Protein AF-A0A5C6M252-F1 (afdb_monomer_lite)

pLDDT: mean 86.65, std 9.44, range [36.56, 95.5]

Sequence (142 aa):
MPVPAYQSQLIEDKLWEDERYNRVPVLDPVEGDVFCVDPPSEDQVMRAMPNDPAGGFAFFQETQINNVRIVVEPLVDRLDDCKVYPLVGPARLHHCHYKCTIYYDKTIRAYWPVPFTHTDQSQEVVYIDKDHLIRCAGPAMQ

Organism: NCBI:txid1653850

Foldseek 3Di:
DDDPPVVVVVVVVVVVCCVPAVDAAEAEADPDQDWDPDFDDPVNVLVLPPDDQADDDPQAKGKHKPDKDKDKDWDDWDWADFDQDPPRGTWIKTKTKIKIKIWTWIWIFGPPDPTDIDIDTDIDIGIGIRMHIYHNDDPDDD

Radius of gyration: 20.83 Å; chains: 1; bounding box: 43×26×57 Å

Secondary structure (DSSP, 8-state):
-PPPHHHHHHHHHHHHHIIIIISPPEEPP--SPPP---PPPHHHHHHT-SS-TT-EETTTEEEEEEEEEEEEEEEEEEEPPPEEETTTEEEEEEEEEEEEEEEEEEEEEE-SSS-EEEEEEEEEEEEEE--EEEESS-PPP-

Structure (mmCIF, N/CA/C/O backbone):
data_AF-A0A5C6M252-F1
#
_entry.id   AF-A0A5C6M252-F1
#
loop_
_atom_site.group_PDB
_atom_site.id
_atom_site.type_symbol
_atom_site.label_atom_id
_atom_site.label_alt_id
_atom_site.label_comp_id
_atom_site.label_asym_id
_atom_site.label_entity_id
_atom_site.label_seq_id
_atom_site.pdbx_PDB_ins_code
_atom_site.Cartn_x
_atom_site.Cartn_y
_atom_site.Cartn_z
_atom_site.occupancy
_atom_site.B_iso_or_equiv
_atom_site.auth_seq_id
_atom_site.auth_comp_id
_atom_site.auth_asym_id
_atom_site.auth_atom_id
_atom_site.pdbx_PDB_model_num
ATOM 1 N N . MET A 1 1 ? 20.704 4.753 21.886 1.00 60.22 1 MET A N 1
ATOM 2 C CA . MET A 1 1 ? 19.535 4.536 22.766 1.00 60.22 1 MET A CA 1
ATOM 3 C C . MET A 1 1 ? 18.696 3.435 22.124 1.00 60.22 1 MET A C 1
ATOM 5 O O . MET A 1 1 ? 18.562 3.506 20.908 1.00 60.22 1 MET A O 1
ATOM 9 N N . PRO A 1 2 ? 18.228 2.401 22.844 1.00 84.25 2 PRO A N 1
ATOM 10 C CA . PRO A 1 2 ?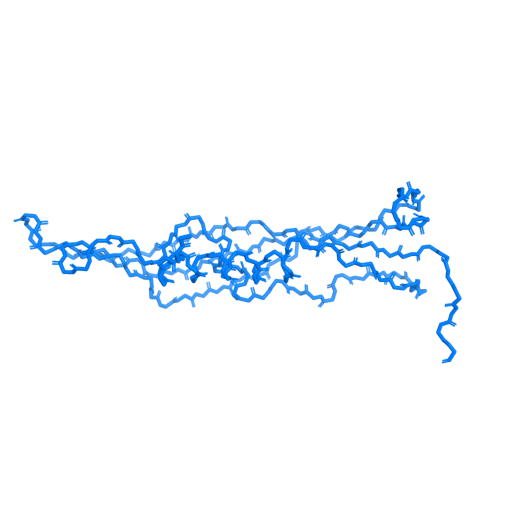 17.401 1.354 22.239 1.00 84.25 2 PRO A CA 1
ATOM 11 C C . PRO A 1 2 ? 16.059 1.932 21.772 1.00 84.25 2 PRO A C 1
ATOM 13 O O . PRO A 1 2 ? 15.472 2.761 22.469 1.00 84.25 2 PRO A O 1
ATOM 16 N N . VAL A 1 3 ? 15.596 1.509 20.596 1.00 86.88 3 VAL A N 1
ATOM 17 C CA . VAL A 1 3 ? 14.274 1.877 20.072 1.00 86.88 3 VAL A CA 1
ATOM 18 C C . VAL A 1 3 ? 13.220 1.063 20.838 1.00 86.88 3 VAL A C 1
ATOM 20 O O . VAL A 1 3 ? 13.389 -0.151 20.974 1.00 86.88 3 VAL A O 1
ATOM 23 N N . PRO A 1 4 ? 12.161 1.680 21.389 1.00 93.50 4 PRO A N 1
ATOM 24 C CA . PRO A 1 4 ? 11.087 0.941 22.045 1.00 93.50 4 PRO A CA 1
ATOM 25 C C . PRO A 1 4 ? 10.358 0.039 21.040 1.00 93.50 4 PRO A C 1
ATOM 27 O O . PRO A 1 4 ? 10.186 0.411 19.881 1.00 93.50 4 PRO A O 1
ATOM 30 N N . ALA A 1 5 ? 9.884 -1.126 21.495 1.00 92.06 5 ALA A N 1
ATOM 31 C CA . ALA A 1 5 ? 9.310 -2.164 20.627 1.00 92.06 5 ALA A CA 1
ATOM 32 C C . ALA A 1 5 ? 8.189 -1.650 19.704 1.00 92.06 5 ALA A C 1
ATOM 34 O O . ALA A 1 5 ? 8.177 -1.974 18.523 1.00 92.06 5 ALA A O 1
ATOM 35 N N . TYR A 1 6 ? 7.312 -0.780 20.214 1.00 87.75 6 TYR A N 1
ATOM 36 C CA . TYR A 1 6 ? 6.249 -0.149 19.424 1.00 87.75 6 TYR A CA 1
ATOM 37 C C . TYR A 1 6 ? 6.792 0.681 18.250 1.00 87.75 6 TYR A C 1
ATOM 39 O O . TYR A 1 6 ? 6.305 0.576 17.132 1.00 87.75 6 TYR A O 1
ATOM 47 N N . GLN A 1 7 ? 7.837 1.483 18.481 1.00 90.69 7 GLN A N 1
ATOM 48 C CA . GLN A 1 7 ? 8.448 2.275 17.410 1.00 90.69 7 GLN A CA 1
ATOM 49 C C . GLN A 1 7 ? 9.203 1.391 16.414 1.00 90.69 7 GLN A C 1
ATOM 51 O O . GLN A 1 7 ? 9.213 1.717 15.235 1.00 90.69 7 GLN A O 1
ATOM 56 N N . SER A 1 8 ? 9.798 0.278 16.863 1.00 93.44 8 SER A N 1
ATOM 57 C CA . SER A 1 8 ? 10.424 -0.699 15.956 1.00 93.44 8 SER A CA 1
ATOM 58 C C . SER A 1 8 ? 9.398 -1.292 14.993 1.00 93.44 8 SER A C 1
ATOM 60 O O . SER A 1 8 ? 9.621 -1.261 13.790 1.00 93.44 8 SER A O 1
ATOM 62 N N . GLN A 1 9 ? 8.244 -1.733 15.507 1.00 91.62 9 GLN A N 1
ATOM 63 C CA . GLN A 1 9 ? 7.164 -2.303 14.692 1.00 91.62 9 GLN A CA 1
ATOM 64 C C . GLN A 1 9 ? 6.657 -1.313 13.641 1.00 91.62 9 GLN A C 1
ATOM 66 O O . GLN A 1 9 ? 6.588 -1.653 12.469 1.00 91.62 9 GLN A O 1
ATOM 71 N N . LEU A 1 10 ? 6.411 -0.055 14.026 1.00 90.62 10 LEU A N 1
ATOM 72 C CA . LEU A 1 10 ? 5.987 0.977 13.072 1.00 90.62 10 LEU A CA 1
ATOM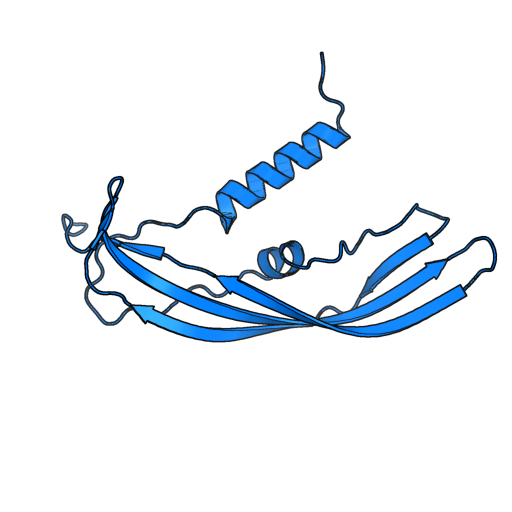 73 C C . LEU A 1 10 ? 7.018 1.229 11.962 1.00 90.62 10 LEU A C 1
ATOM 75 O O . LEU A 1 10 ? 6.654 1.535 10.827 1.00 90.62 10 LEU A O 1
ATOM 79 N N . ILE A 1 11 ? 8.311 1.146 12.288 1.00 93.12 11 ILE A N 1
ATOM 80 C CA . ILE A 1 11 ? 9.386 1.304 11.303 1.00 93.12 11 ILE A CA 1
ATOM 81 C C . ILE A 1 11 ? 9.418 0.098 10.359 1.00 93.12 11 ILE A C 1
ATOM 83 O O . ILE A 1 11 ? 9.551 0.283 9.151 1.00 93.12 11 ILE A O 1
ATOM 87 N N . GLU A 1 12 ? 9.288 -1.113 10.897 1.00 93.06 12 GLU A N 1
ATOM 88 C CA . GLU A 1 12 ? 9.255 -2.359 10.127 1.00 93.06 12 GLU A CA 1
ATOM 89 C C . GLU A 1 12 ? 8.054 -2.401 9.175 1.00 93.06 12 GLU A C 1
ATOM 91 O O . GLU A 1 12 ? 8.241 -2.660 7.988 1.00 93.06 12 GLU A O 1
ATOM 96 N N . ASP A 1 13 ? 6.856 -2.055 9.653 1.00 91.44 13 ASP A N 1
ATOM 97 C CA . ASP A 1 13 ? 5.641 -1.994 8.834 1.00 91.44 13 ASP A CA 1
ATOM 98 C C . ASP A 1 13 ? 5.789 -0.991 7.686 1.00 91.44 13 ASP A C 1
ATOM 100 O O . ASP A 1 13 ? 5.473 -1.298 6.536 1.00 91.44 13 ASP A O 1
ATOM 104 N N . LYS A 1 14 ? 6.351 0.189 7.972 1.00 90.81 14 LYS A N 1
ATOM 105 C CA . LYS A 1 14 ? 6.593 1.211 6.951 1.00 90.81 14 LYS A CA 1
ATOM 106 C C . LYS A 1 14 ? 7.606 0.758 5.898 1.00 90.81 14 LYS A C 1
ATOM 108 O O . LYS A 1 14 ? 7.438 1.058 4.719 1.00 90.81 14 LYS A O 1
ATOM 113 N N . LEU A 1 15 ? 8.675 0.075 6.309 1.00 92.06 15 LEU A N 1
ATOM 114 C CA . LEU A 1 15 ? 9.667 -0.472 5.379 1.00 92.06 15 LEU A CA 1
ATOM 115 C C . LEU A 1 15 ? 9.054 -1.571 4.508 1.00 92.06 15 LEU A C 1
ATOM 117 O O . LEU A 1 15 ? 9.291 -1.597 3.302 1.00 92.06 15 LEU A O 1
ATOM 121 N N . TRP A 1 16 ? 8.233 -2.433 5.105 1.00 90.31 16 TRP A N 1
ATOM 122 C CA . TRP A 1 16 ? 7.530 -3.495 4.396 1.00 90.31 16 TRP A CA 1
ATOM 123 C C . TRP A 1 16 ? 6.570 -2.945 3.331 1.00 90.31 16 TRP A C 1
ATOM 125 O O . TRP A 1 16 ? 6.552 -3.435 2.201 1.00 90.31 16 TRP A O 1
ATOM 135 N N . GLU A 1 17 ? 5.819 -1.889 3.657 1.00 89.56 17 GLU A N 1
ATOM 136 C CA . GLU A 1 17 ? 4.954 -1.186 2.701 1.00 89.56 17 GLU A CA 1
ATOM 137 C C . GLU A 1 17 ? 5.748 -0.534 1.565 1.00 89.56 17 GLU A C 1
ATOM 139 O O . GLU A 1 17 ? 5.369 -0.649 0.397 1.00 89.56 17 GLU A O 1
ATOM 144 N N . ASP A 1 18 ? 6.865 0.121 1.889 1.00 89.75 18 ASP A N 1
ATOM 145 C CA . ASP A 1 18 ? 7.682 0.818 0.897 1.00 89.75 18 ASP A CA 1
ATOM 146 C C . ASP A 1 18 ? 8.302 -0.149 -0.118 1.00 89.75 18 ASP A C 1
ATOM 148 O O . ASP A 1 18 ? 8.248 0.085 -1.326 1.00 89.75 18 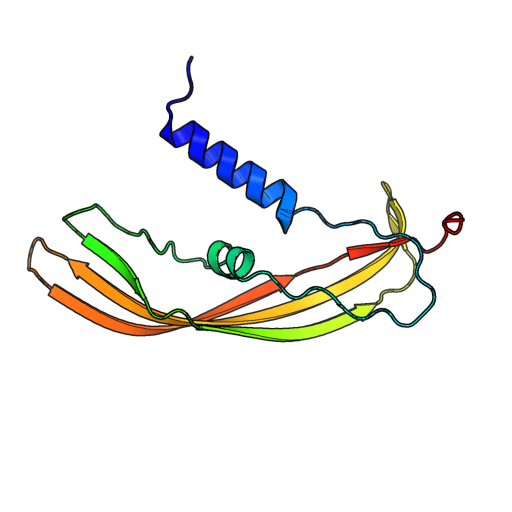ASP A O 1
ATOM 152 N N . GLU A 1 19 ? 8.843 -1.272 0.358 1.00 87.94 19 GLU A N 1
ATOM 153 C CA . GLU A 1 19 ? 9.442 -2.293 -0.501 1.00 87.94 19 GLU A CA 1
ATOM 154 C C . GLU A 1 19 ? 8.425 -2.950 -1.434 1.00 87.94 19 GLU A C 1
ATOM 156 O O . GLU A 1 19 ? 8.766 -3.274 -2.574 1.00 87.94 19 GLU A O 1
ATOM 161 N N . ARG A 1 20 ? 7.191 -3.147 -0.958 1.00 86.88 20 ARG A N 1
ATOM 162 C CA . ARG A 1 20 ? 6.171 -3.920 -1.668 1.00 86.88 20 ARG A CA 1
ATOM 163 C C . ARG A 1 20 ? 5.293 -3.078 -2.589 1.00 86.88 20 ARG A C 1
ATOM 165 O O . ARG A 1 20 ? 4.916 -3.567 -3.651 1.00 86.88 20 ARG A O 1
ATOM 172 N N . TYR A 1 21 ? 4.936 -1.861 -2.178 1.00 87.56 21 TYR A N 1
ATOM 173 C CA . TYR A 1 21 ? 3.884 -1.080 -2.835 1.00 87.56 21 TYR A CA 1
ATOM 174 C C . TYR A 1 21 ? 4.359 0.254 -3.412 1.00 87.56 21 TYR A C 1
ATOM 176 O O . TYR A 1 21 ? 3.889 0.630 -4.481 1.00 87.56 21 TYR A O 1
ATOM 184 N N . ASN A 1 22 ? 5.293 0.958 -2.766 1.00 86.94 22 ASN A N 1
ATOM 185 C CA . ASN A 1 22 ? 5.747 2.267 -3.264 1.00 86.94 22 ASN A CA 1
ATOM 186 C C . ASN A 1 22 ? 6.779 2.166 -4.393 1.00 86.94 22 ASN A C 1
ATOM 188 O O . ASN A 1 22 ? 6.990 3.127 -5.137 1.00 86.94 22 ASN A O 1
ATOM 192 N N . ARG A 1 23 ? 7.467 1.027 -4.518 1.00 87.56 23 ARG A N 1
ATOM 193 C CA . ARG A 1 23 ? 8.480 0.831 -5.557 1.00 87.56 23 ARG A CA 1
ATOM 194 C C . ARG A 1 23 ? 7.843 0.431 -6.880 1.00 87.56 23 ARG A C 1
ATOM 196 O O . ARG A 1 23 ? 7.149 -0.575 -6.974 1.00 87.56 23 ARG A O 1
ATOM 203 N N . VAL A 1 24 ? 8.177 1.188 -7.921 1.00 87.81 24 VAL A N 1
ATOM 204 C CA . VAL A 1 24 ? 7.789 0.902 -9.305 1.00 87.81 24 VAL A CA 1
ATOM 205 C C . VAL A 1 24 ? 8.707 -0.188 -9.875 1.00 87.81 24 VAL A C 1
ATOM 207 O O . VAL A 1 24 ? 9.921 0.036 -9.966 1.00 87.81 24 VAL A O 1
ATOM 210 N N . PRO A 1 25 ? 8.179 -1.362 -10.267 1.00 88.88 25 PRO A N 1
ATOM 211 C CA . PRO A 1 25 ? 8.987 -2.409 -10.871 1.00 88.88 25 PRO A CA 1
ATOM 212 C C . PRO A 1 25 ? 9.407 -2.028 -12.296 1.00 88.88 25 PRO A C 1
ATOM 214 O O . PRO A 1 25 ? 8.659 -1.403 -13.054 1.00 88.88 25 PRO A O 1
ATOM 217 N N . VAL A 1 26 ? 10.624 -2.436 -12.660 1.00 89.56 26 VAL A N 1
ATOM 218 C CA . VAL A 1 26 ? 11.148 -2.330 -14.025 1.00 89.56 26 VAL A CA 1
ATOM 219 C C . VAL A 1 26 ? 11.102 -3.716 -14.653 1.00 89.56 26 VAL A C 1
ATOM 221 O O . VAL A 1 26 ? 11.846 -4.604 -14.240 1.00 89.56 26 VAL A O 1
ATO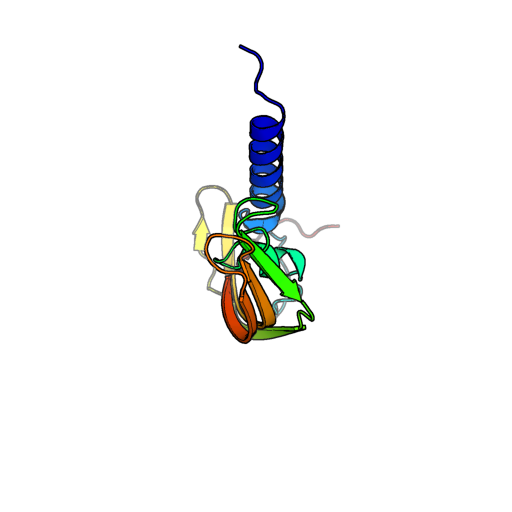M 224 N N . LEU A 1 27 ? 10.229 -3.886 -15.636 1.00 88.00 27 LEU A N 1
ATOM 225 C CA . LEU A 1 27 ? 10.047 -5.116 -16.389 1.00 88.00 27 LEU A CA 1
ATOM 226 C C . LEU A 1 27 ? 10.969 -5.164 -17.610 1.00 88.00 27 LEU A C 1
ATOM 228 O O . LEU A 1 27 ? 11.384 -4.137 -18.167 1.00 88.00 27 LEU A O 1
ATOM 232 N N . ASP A 1 28 ? 11.263 -6.388 -18.029 1.00 85.88 28 ASP A N 1
ATOM 233 C CA . ASP A 1 28 ? 11.998 -6.658 -19.256 1.00 85.88 28 ASP A CA 1
ATOM 234 C C . ASP A 1 28 ? 11.153 -6.342 -20.503 1.00 85.88 28 ASP A C 1
ATOM 236 O O . ASP A 1 28 ? 9.931 -6.196 -20.406 1.00 85.88 28 ASP A O 1
ATOM 240 N N . PRO A 1 29 ? 11.789 -6.184 -21.679 1.00 85.38 29 PRO A N 1
ATOM 241 C CA . PRO A 1 29 ? 11.071 -5.888 -22.910 1.00 85.38 29 PRO A CA 1
ATOM 242 C C . PRO A 1 29 ? 10.083 -7.008 -23.249 1.00 85.38 29 PRO A C 1
ATOM 244 O O . PRO A 1 29 ? 10.475 -8.162 -23.408 1.00 85.38 29 PRO A O 1
ATOM 247 N N . VAL A 1 30 ? 8.805 -6.652 -23.382 1.00 80.19 30 VAL A N 1
ATOM 248 C CA . VAL A 1 30 ? 7.737 -7.559 -23.820 1.00 80.19 30 VAL A CA 1
ATOM 249 C C . VAL A 1 30 ? 7.312 -7.170 -25.232 1.00 80.19 30 VAL A C 1
ATOM 251 O O . VAL A 1 30 ? 7.115 -5.990 -25.529 1.00 80.19 30 VAL A O 1
ATOM 254 N N . GLU A 1 31 ? 7.165 -8.163 -26.107 1.00 71.25 31 GLU A N 1
ATOM 255 C CA . GLU A 1 31 ? 6.604 -7.974 -27.443 1.00 71.25 31 GLU A CA 1
ATOM 256 C C . GLU A 1 31 ? 5.075 -8.109 -27.386 1.00 71.25 31 GLU A C 1
ATOM 258 O O . GLU A 1 31 ? 4.556 -9.180 -27.076 1.00 71.25 31 GLU A O 1
ATOM 263 N N . GLY A 1 32 ? 4.345 -7.028 -27.680 1.00 72.50 32 GLY A N 1
ATOM 264 C CA . GLY A 1 32 ? 2.882 -7.044 -27.784 1.00 72.50 32 GLY A CA 1
ATOM 265 C C . GLY A 1 32 ? 2.187 -5.859 -27.118 1.00 72.50 32 GLY A C 1
ATOM 266 O O . GLY A 1 32 ? 2.833 -4.932 -26.625 1.00 72.50 32 GLY A O 1
ATOM 267 N N . ASP A 1 33 ? 0.855 -5.901 -27.143 1.00 69.12 33 ASP A N 1
ATOM 268 C CA . ASP A 1 33 ? 0.016 -5.014 -26.339 1.00 69.12 33 ASP A CA 1
ATOM 269 C C . ASP A 1 33 ? -0.020 -5.574 -24.914 1.00 69.12 33 ASP A C 1
ATOM 271 O O . ASP A 1 33 ? -0.337 -6.751 -24.709 1.00 69.12 33 ASP A O 1
ATOM 275 N N . VAL A 1 34 ? 0.413 -4.769 -23.948 1.00 74.69 34 VAL A N 1
ATOM 276 C CA . VAL A 1 34 ? 0.597 -5.201 -22.560 1.00 74.69 34 VAL A CA 1
ATOM 277 C C . VAL A 1 34 ? -0.591 -4.693 -21.766 1.00 74.69 34 VAL A C 1
ATOM 279 O O . VAL A 1 34 ? -0.835 -3.497 -21.750 1.00 74.69 34 VAL A O 1
ATOM 282 N N . PHE A 1 35 ? -1.306 -5.604 -21.114 1.00 80.25 35 PHE A N 1
ATOM 283 C CA . PHE A 1 35 ? -2.388 -5.272 -20.192 1.00 80.25 35 PHE A CA 1
ATOM 284 C C . PHE A 1 35 ? -1.893 -5.362 -18.755 1.00 80.25 35 PHE A C 1
ATOM 286 O O . PHE A 1 35 ? -0.959 -6.110 -18.449 1.00 80.25 35 PHE A O 1
ATOM 293 N N . CYS A 1 36 ? -2.534 -4.629 -17.853 1.00 78.62 36 CYS A N 1
ATOM 294 C CA . CYS A 1 36 ? -2.230 -4.727 -16.431 1.00 78.62 36 CYS A CA 1
ATOM 295 C C . CYS A 1 36 ? -2.674 -6.105 -15.898 1.00 78.62 36 CYS A C 1
ATOM 297 O O . CYS A 1 36 ? -3.861 -6.358 -15.705 1.00 78.62 36 CYS A O 1
ATOM 299 N N . VAL A 1 37 ? -1.716 -7.013 -15.672 1.00 75.94 37 VAL A N 1
ATOM 300 C CA . VAL A 1 37 ? -2.000 -8.401 -15.249 1.00 75.94 37 VAL A CA 1
ATOM 301 C C . VAL A 1 37 ? -2.321 -8.499 -13.753 1.00 75.94 37 VAL A C 1
ATOM 303 O O . VAL A 1 37 ? -3.125 -9.340 -13.353 1.00 75.94 37 VAL A O 1
ATOM 306 N N . ASP A 1 38 ? -1.738 -7.616 -12.934 1.00 82.69 38 ASP A N 1
ATOM 307 C CA . ASP A 1 38 ? -1.764 -7.745 -11.476 1.00 82.69 38 ASP A CA 1
ATOM 308 C C . ASP A 1 38 ? -2.652 -6.679 -10.803 1.00 82.69 38 ASP A C 1
ATOM 310 O O . ASP A 1 38 ? -2.186 -5.562 -10.525 1.00 82.69 38 ASP A O 1
ATOM 314 N N . PRO A 1 39 ? -3.917 -7.001 -10.465 1.00 87.75 39 PRO A N 1
ATOM 315 C CA . PRO A 1 39 ? -4.770 -6.101 -9.694 1.00 87.75 39 PRO A CA 1
ATOM 316 C C . PRO A 1 39 ? -4.195 -5.840 -8.287 1.00 87.75 39 PRO A C 1
ATOM 318 O O . PRO A 1 39 ? -3.344 -6.594 -7.798 1.00 87.75 39 PRO A O 1
ATOM 321 N N . PRO A 1 40 ? -4.577 -4.742 -7.610 1.00 92.00 40 PRO A N 1
ATOM 322 C CA . PRO A 1 40 ? -4.199 -4.481 -6.221 1.00 92.00 40 PRO A CA 1
ATOM 323 C C . PRO A 1 40 ? -4.568 -5.633 -5.289 1.00 92.00 40 PRO A C 1
ATOM 325 O O . PRO A 1 40 ? -5.649 -6.208 -5.377 1.00 92.00 40 PRO A O 1
ATOM 328 N N . SER A 1 41 ? -3.626 -5.968 -4.404 1.00 91.31 41 SER A N 1
ATOM 329 C CA . SER A 1 41 ? -3.845 -6.965 -3.356 1.00 91.31 41 SER A CA 1
ATOM 330 C C . SER A 1 41 ? -4.819 -6.403 -2.326 1.00 91.31 41 SER A C 1
ATOM 332 O O . SER A 1 41 ? -4.776 -5.212 -2.027 1.00 91.31 41 SER A O 1
ATOM 334 N N . GLU A 1 42 ? -5.645 -7.254 -1.727 1.00 91.00 42 GLU A N 1
ATOM 335 C CA . GLU A 1 42 ? -6.598 -6.849 -0.687 1.00 91.00 42 GLU A CA 1
ATOM 336 C C . GLU A 1 42 ? -5.903 -6.143 0.491 1.00 91.00 42 GLU A C 1
ATOM 338 O O . GLU A 1 42 ? -6.399 -5.134 0.983 1.00 91.00 42 GLU A O 1
ATOM 343 N N . ASP A 1 43 ? -4.710 -6.601 0.885 1.00 89.88 43 ASP A N 1
ATOM 344 C CA . ASP A 1 43 ? -3.894 -5.944 1.921 1.00 89.88 43 ASP A CA 1
ATOM 345 C C . ASP A 1 43 ? -3.452 -4.529 1.509 1.00 89.88 43 ASP A C 1
ATOM 347 O O . ASP A 1 43 ? -3.528 -3.599 2.308 1.00 89.88 43 ASP A O 1
ATOM 351 N N . GLN A 1 44 ? -3.071 -4.337 0.242 1.00 90.44 44 GLN A N 1
ATOM 352 C CA . GLN A 1 44 ? -2.719 -3.018 -0.287 1.00 90.44 44 GLN A CA 1
ATOM 353 C C . GLN A 1 44 ? -3.919 -2.068 -0.225 1.00 90.44 44 GLN A C 1
ATOM 355 O O . GLN A 1 44 ? -3.773 -0.908 0.151 1.00 90.44 44 GLN A O 1
ATOM 360 N N . VAL A 1 45 ? -5.109 -2.570 -0.569 1.00 92.44 45 VAL A N 1
ATOM 361 C CA . VAL A 1 45 ? -6.357 -1.800 -0.512 1.00 92.44 45 VAL A CA 1
ATOM 362 C C . VAL A 1 45 ? -6.699 -1.413 0.926 1.00 92.44 45 VAL A C 1
ATOM 364 O O . VAL A 1 45 ? -7.049 -0.262 1.176 1.00 92.44 45 VAL A O 1
ATOM 367 N N . MET A 1 46 ? -6.554 -2.340 1.876 1.00 90.00 46 MET A N 1
ATOM 368 C CA . MET A 1 46 ? -6.829 -2.080 3.292 1.00 90.00 46 MET A CA 1
ATOM 369 C C . MET A 1 46 ? -5.844 -1.089 3.917 1.00 90.00 46 MET A C 1
ATOM 371 O O . MET A 1 46 ? -6.263 -0.244 4.700 1.00 90.00 46 MET A O 1
ATOM 375 N N . ARG A 1 47 ? -4.556 -1.147 3.560 1.00 88.31 47 ARG A N 1
ATOM 376 C CA . ARG A 1 47 ? -3.535 -0.202 4.052 1.00 88.31 47 ARG A CA 1
ATOM 377 C C . ARG A 1 47 ? -3.649 1.184 3.428 1.00 88.31 47 ARG A C 1
ATOM 379 O O . ARG A 1 47 ? -3.317 2.175 4.067 1.00 88.31 47 ARG A O 1
ATOM 386 N N . ALA A 1 48 ? -4.138 1.263 2.193 1.00 89.19 48 ALA A N 1
ATOM 387 C CA . ALA A 1 48 ? -4.407 2.530 1.518 1.00 89.19 48 ALA A CA 1
ATOM 388 C C . ALA A 1 48 ? -5.689 3.224 2.022 1.00 89.19 48 ALA A C 1
ATOM 390 O O . ALA A 1 48 ? -5.963 4.365 1.643 1.00 89.19 48 ALA A O 1
ATOM 391 N N . MET A 1 49 ? -6.482 2.557 2.866 1.00 86.94 49 MET A N 1
ATOM 392 C CA . MET A 1 49 ? -7.654 3.146 3.501 1.00 86.94 49 MET A CA 1
ATOM 393 C C . MET A 1 49 ? -7.214 4.270 4.460 1.00 86.94 49 MET A C 1
ATOM 395 O O . MET A 1 49 ? -6.370 4.044 5.325 1.00 86.94 49 MET A O 1
ATOM 399 N N . PRO A 1 50 ? -7.770 5.491 4.360 1.00 78.75 50 PRO A N 1
ATOM 400 C CA . PRO A 1 50 ? -7.330 6.625 5.178 1.00 78.75 50 PRO A CA 1
ATOM 401 C C . PRO A 1 50 ? -7.763 6.519 6.647 1.00 78.75 50 PRO A C 1
ATOM 403 O O . PRO A 1 50 ? -7.247 7.245 7.498 1.00 78.75 50 PRO A O 1
ATOM 406 N N . ASN A 1 51 ? -8.728 5.648 6.952 1.00 72.62 51 ASN A N 1
ATOM 407 C CA . ASN A 1 51 ? -9.216 5.415 8.301 1.00 72.62 51 ASN A CA 1
ATOM 408 C C . ASN A 1 51 ? -8.589 4.148 8.872 1.00 72.62 51 ASN A C 1
ATOM 410 O O . ASN A 1 51 ? -8.856 3.053 8.382 1.00 72.62 51 ASN A O 1
ATOM 414 N N . ASP A 1 52 ? -7.827 4.299 9.953 1.00 69.00 52 ASP A N 1
ATOM 415 C CA . ASP A 1 52 ? -7.285 3.150 10.665 1.00 69.00 52 ASP A CA 1
ATOM 416 C C . ASP A 1 52 ? -8.440 2.339 11.297 1.00 69.00 52 ASP A C 1
ATOM 418 O O . ASP A 1 52 ? -9.215 2.893 12.096 1.00 69.00 52 ASP A O 1
ATOM 422 N N . PRO A 1 53 ? -8.605 1.045 10.955 1.00 65.56 53 PRO A N 1
ATOM 423 C CA . PRO A 1 53 ? -9.604 0.184 11.581 1.00 65.56 53 PRO A CA 1
ATOM 424 C C . PRO A 1 53 ? -9.423 0.078 13.099 1.00 65.56 53 PRO A C 1
ATOM 426 O O . PRO A 1 53 ? -10.399 -0.206 13.788 1.00 65.56 53 PRO A O 1
ATOM 429 N N . ALA A 1 54 ? -8.215 0.320 13.624 1.00 65.06 54 ALA A N 1
ATOM 430 C CA . ALA A 1 54 ? -7.871 0.209 15.041 1.00 65.06 54 ALA A CA 1
ATOM 431 C C . ALA A 1 54 ? -7.967 1.549 15.802 1.00 65.06 54 ALA A C 1
ATOM 433 O O . ALA A 1 54 ? -7.166 1.849 16.687 1.00 65.06 54 ALA A O 1
ATOM 434 N N . GLY A 1 55 ? -8.948 2.386 15.461 1.00 67.38 55 GLY A N 1
ATOM 435 C CA . GLY A 1 55 ? -9.116 3.697 16.081 1.00 67.38 55 GLY A CA 1
ATOM 436 C C . GLY A 1 55 ? -9.631 3.649 17.526 1.00 67.38 55 GLY A C 1
ATOM 437 O O . GLY A 1 55 ? -10.663 3.035 17.815 1.00 67.38 55 GLY A O 1
ATOM 438 N N . GLY A 1 56 ? -8.972 4.411 18.404 1.00 74.31 56 GLY A N 1
ATOM 439 C CA . GLY A 1 56 ? -9.439 4.742 19.751 1.00 74.31 56 GLY A CA 1
ATOM 440 C C . GLY A 1 56 ? -8.558 4.199 20.877 1.00 74.31 56 GLY A C 1
ATOM 441 O O . GLY A 1 56 ? -7.446 3.730 20.654 1.00 74.31 56 GLY A O 1
ATOM 442 N N . PHE A 1 57 ? -9.033 4.323 22.115 1.00 78.25 57 PHE A N 1
ATOM 443 C CA . PHE A 1 57 ? -8.350 3.783 23.289 1.00 78.25 57 PHE A CA 1
ATOM 444 C C . PHE A 1 57 ? -9.136 2.570 23.773 1.00 78.25 57 PHE A C 1
ATOM 446 O O . PHE A 1 57 ? -10.335 2.687 24.055 1.00 78.25 57 PHE A O 1
ATOM 453 N N . ALA A 1 58 ? -8.456 1.423 23.861 1.00 77.81 58 ALA A N 1
ATOM 454 C CA . ALA A 1 58 ? -9.053 0.163 24.292 1.00 77.81 58 ALA A CA 1
ATOM 455 C C . ALA A 1 58 ? -9.877 0.367 25.571 1.00 77.81 58 ALA A C 1
ATOM 457 O O . ALA A 1 58 ? -9.434 1.050 26.497 1.00 77.81 58 ALA A O 1
ATOM 458 N N . PHE A 1 59 ? -11.079 -0.208 25.618 1.00 77.19 59 PHE A N 1
ATOM 459 C CA . PHE A 1 59 ? -12.035 -0.071 26.726 1.00 77.19 59 PHE A CA 1
ATOM 460 C C . PHE A 1 59 ? -12.684 1.311 26.926 1.00 77.19 59 PHE A C 1
ATOM 462 O O . PHE A 1 59 ? -13.584 1.421 27.756 1.00 77.19 59 PHE A O 1
ATOM 469 N N . PHE A 1 60 ? -12.301 2.357 26.187 1.00 83.88 60 PHE A N 1
ATOM 470 C CA . PHE A 1 60 ? -12.952 3.675 26.265 1.00 83.88 60 PHE A CA 1
ATOM 471 C C . PHE A 1 60 ? -13.769 3.973 25.013 1.00 83.88 60 PHE A C 1
ATOM 473 O O . PHE A 1 60 ? -14.977 4.200 25.103 1.00 83.88 60 PHE A O 1
ATOM 480 N N . GLN A 1 61 ? -13.116 3.941 23.855 1.00 84.31 61 GLN A N 1
ATOM 481 C CA . GLN A 1 61 ? -13.730 4.154 22.554 1.00 84.31 61 GLN A CA 1
ATOM 482 C C . GLN A 1 61 ? -13.047 3.221 21.564 1.00 84.31 61 GLN A C 1
ATOM 484 O O . GLN A 1 61 ? -11.839 3.306 21.375 1.00 84.31 61 GLN A O 1
ATOM 489 N N . GLU A 1 62 ? -13.823 2.344 20.947 1.00 86.00 62 GLU A N 1
ATOM 490 C CA . GLU A 1 62 ? -13.355 1.344 19.999 1.00 86.00 62 GLU A CA 1
ATOM 491 C C . GLU A 1 62 ? -14.108 1.532 18.688 1.00 86.00 62 GLU A C 1
ATOM 493 O O . GLU A 1 62 ? -15.343 1.543 18.651 1.00 86.00 62 GLU A O 1
ATOM 498 N N . THR A 1 63 ? -13.355 1.679 17.605 1.00 88.12 63 THR A N 1
ATOM 499 C CA . THR A 1 63 ? -13.887 1.566 16.249 1.00 88.12 63 THR A CA 1
ATOM 500 C C . THR A 1 63 ? -13.539 0.183 15.731 1.00 88.12 63 THR A C 1
ATOM 502 O O . THR A 1 63 ? -12.420 -0.281 15.908 1.00 88.12 63 THR A O 1
ATOM 505 N N . GLN A 1 64 ? -14.510 -0.498 15.135 1.00 88.12 64 GLN A N 1
ATOM 506 C CA . GLN A 1 64 ? -14.317 -1.796 14.504 1.00 88.12 64 GLN A CA 1
ATOM 507 C C . GLN A 1 64 ? -14.875 -1.752 13.088 1.00 88.12 64 GLN A C 1
ATOM 509 O O . GLN A 1 64 ? -15.941 -1.177 12.848 1.00 88.12 64 GLN A O 1
ATOM 514 N N . ILE A 1 65 ? -14.163 -2.388 12.166 1.00 89.19 65 ILE A N 1
ATOM 515 C CA . ILE A 1 65 ? -14.585 -2.587 10.783 1.00 89.19 65 ILE A CA 1
ATOM 516 C C . ILE A 1 65 ? -14.882 -4.076 10.607 1.00 89.19 65 ILE A C 1
ATOM 518 O O . ILE A 1 65 ? -14.013 -4.911 10.843 1.00 89.19 65 ILE A O 1
ATOM 522 N N . ASN A 1 66 ? -16.112 -4.411 10.217 1.00 89.44 66 ASN A N 1
ATOM 523 C CA . ASN A 1 66 ? -16.572 -5.789 10.044 1.00 89.44 66 ASN A CA 1
ATOM 524 C C . ASN A 1 66 ? -17.119 -6.020 8.627 1.00 89.44 66 ASN A C 1
ATOM 526 O O . ASN A 1 66 ? -17.522 -5.072 7.955 1.00 89.44 66 ASN A O 1
ATOM 530 N N . ASN A 1 67 ? -17.167 -7.291 8.198 1.00 91.00 67 ASN A N 1
ATOM 531 C CA . ASN A 1 67 ? -17.794 -7.722 6.934 1.00 91.00 67 ASN A CA 1
ATOM 532 C C . ASN A 1 67 ? -17.289 -6.925 5.711 1.00 91.00 67 ASN A C 1
ATOM 534 O O . ASN A 1 67 ? -18.067 -6.440 4.891 1.00 91.00 67 ASN A O 1
ATOM 538 N N . VAL A 1 68 ? -15.964 -6.783 5.613 1.00 91.31 68 VAL A N 1
ATOM 539 C CA . VAL A 1 68 ? -15.309 -6.063 4.518 1.00 91.31 68 VAL A CA 1
ATOM 540 C C . VAL A 1 68 ? -15.520 -6.803 3.199 1.00 91.31 68 VAL A C 1
ATOM 542 O O . VAL A 1 68 ? -15.282 -8.007 3.103 1.00 91.31 68 VAL A O 1
ATOM 545 N N . ARG A 1 69 ? -15.945 -6.072 2.169 1.00 93.69 69 ARG A N 1
ATOM 546 C CA . ARG A 1 69 ? -16.049 -6.549 0.787 1.00 93.69 69 ARG A CA 1
ATOM 547 C C . ARG A 1 69 ? -15.358 -5.551 -0.118 1.00 93.69 69 ARG A C 1
ATOM 549 O O . ARG A 1 69 ? -15.700 -4.371 -0.107 1.00 93.69 69 ARG A O 1
ATOM 556 N N . ILE A 1 70 ? -14.409 -6.031 -0.907 1.00 94.69 70 ILE A N 1
ATOM 557 C CA . ILE A 1 70 ? -13.599 -5.191 -1.783 1.00 94.69 70 ILE A CA 1
ATOM 558 C C . ILE A 1 70 ? -13.982 -5.501 -3.226 1.00 94.69 70 ILE A C 1
ATOM 560 O O . ILE A 1 70 ? -14.016 -6.659 -3.634 1.00 94.69 70 ILE A O 1
ATOM 564 N N . VAL A 1 71 ? -14.277 -4.457 -3.993 1.00 95.12 71 VAL A N 1
ATOM 565 C CA . VAL A 1 71 ? -14.509 -4.532 -5.435 1.00 95.12 71 VAL A CA 1
ATOM 566 C C . VAL A 1 71 ? -13.422 -3.721 -6.121 1.00 95.12 71 VAL A C 1
ATOM 568 O O . VAL A 1 71 ? -13.285 -2.527 -5.863 1.00 95.12 71 VAL A O 1
ATOM 571 N N . VAL A 1 72 ? -12.642 -4.372 -6.979 1.00 94.56 72 VAL A N 1
ATOM 572 C CA . VAL A 1 72 ? -11.533 -3.755 -7.713 1.00 94.56 72 VAL A CA 1
ATOM 573 C C . VAL A 1 72 ? -11.938 -3.589 -9.172 1.00 94.56 72 VAL A C 1
ATOM 575 O O . VAL A 1 72 ? -12.253 -4.567 -9.846 1.00 94.56 72 VAL A O 1
ATOM 578 N N . GLU A 1 73 ? -11.921 -2.351 -9.657 1.00 93.50 73 GLU A N 1
ATOM 579 C CA . GLU A 1 73 ? -12.276 -1.986 -11.028 1.00 93.50 73 GLU A CA 1
ATOM 580 C C . GLU A 1 73 ? -11.052 -1.346 -11.717 1.00 93.50 73 GLU A C 1
ATOM 582 O O . GLU A 1 73 ? -10.507 -0.373 -11.185 1.00 93.50 73 GLU A O 1
ATOM 587 N N . PRO A 1 74 ? -10.592 -1.842 -12.883 1.00 92.00 74 PRO A N 1
ATOM 588 C CA . PRO A 1 74 ? -9.579 -1.146 -13.673 1.00 92.00 74 PRO A CA 1
ATOM 589 C C . PRO A 1 74 ? -10.195 0.110 -14.307 1.00 92.00 74 PRO A C 1
ATOM 591 O O . PRO A 1 74 ? -11.241 0.039 -14.953 1.00 92.00 74 PRO A O 1
ATOM 594 N N . LEU A 1 75 ? -9.564 1.269 -14.109 1.00 90.88 75 LEU A N 1
ATOM 595 C CA . LEU A 1 75 ? -10.033 2.558 -14.626 1.00 90.88 75 LEU A CA 1
ATOM 596 C C . LEU A 1 75 ? -9.282 2.969 -15.894 1.00 90.88 75 LEU A C 1
ATOM 598 O O . LEU A 1 75 ? -9.894 3.421 -16.860 1.00 90.88 75 LEU A O 1
ATOM 602 N N . VAL A 1 76 ? -7.957 2.830 -15.878 1.00 89.81 76 VAL A N 1
ATOM 603 C CA . VAL A 1 76 ? -7.079 3.194 -16.993 1.00 89.81 76 VAL A CA 1
ATOM 604 C C . VAL A 1 76 ? -6.022 2.117 -17.139 1.00 89.81 76 VAL A C 1
ATOM 606 O O . VAL A 1 76 ? -5.365 1.759 -16.163 1.00 89.81 76 VAL A O 1
ATOM 609 N N . ASP A 1 77 ? -5.867 1.656 -18.371 1.00 90.88 77 ASP A N 1
ATOM 610 C CA . ASP A 1 77 ? -4.807 0.765 -18.818 1.00 90.88 77 ASP A CA 1
ATOM 611 C C . ASP A 1 77 ? -4.221 1.414 -20.082 1.00 90.88 77 ASP A C 1
ATOM 613 O O . ASP A 1 77 ? -4.875 1.456 -21.131 1.00 90.88 77 ASP A O 1
ATOM 617 N N . ARG A 1 78 ? -3.083 2.108 -19.940 1.00 88.75 78 ARG A N 1
ATOM 618 C CA . ARG A 1 78 ? -2.482 2.883 -21.038 1.00 88.75 78 ARG A CA 1
ATOM 619 C C . ARG A 1 78 ? -0.970 2.766 -21.050 1.00 88.75 78 ARG A C 1
ATOM 621 O O . ARG A 1 78 ? -0.291 3.141 -20.095 1.00 88.75 78 ARG A O 1
ATOM 628 N N . LEU A 1 79 ? -0.441 2.391 -22.209 1.00 90.00 79 LEU A N 1
ATOM 629 C CA . LEU A 1 79 ? 0.989 2.349 -22.470 1.00 90.00 79 LEU A CA 1
ATOM 630 C C . LEU A 1 79 ? 1.484 3.638 -23.137 1.00 90.00 79 LEU A C 1
ATOM 632 O O . LEU A 1 79 ? 0.985 4.054 -24.186 1.00 90.00 79 LEU A O 1
ATOM 636 N N . ASP A 1 80 ? 2.484 4.267 -22.527 1.00 89.69 80 ASP A N 1
ATOM 637 C CA . ASP A 1 80 ? 3.172 5.430 -23.079 1.00 89.69 80 ASP A CA 1
ATOM 638 C C . ASP A 1 80 ? 4.150 5.048 -24.206 1.00 89.69 80 ASP A C 1
ATOM 640 O O . ASP A 1 80 ? 4.572 3.895 -24.388 1.00 89.69 80 ASP A O 1
ATOM 644 N N . ASP A 1 81 ? 4.558 6.074 -24.953 1.00 89.88 81 ASP A N 1
ATOM 645 C CA . ASP A 1 81 ? 5.689 5.996 -25.872 1.00 89.88 81 ASP A CA 1
ATOM 646 C C . ASP A 1 81 ? 7.014 5.826 -25.114 1.00 89.88 81 ASP A C 1
ATOM 648 O O . ASP A 1 81 ? 7.139 6.149 -23.929 1.00 89.88 81 ASP A O 1
ATOM 652 N N . CYS A 1 82 ? 8.039 5.344 -25.817 1.00 89.06 82 CYS A N 1
ATOM 653 C CA . CYS A 1 82 ? 9.359 5.144 -25.232 1.00 89.06 82 CYS A CA 1
ATOM 654 C C . CYS A 1 82 ? 10.016 6.484 -24.859 1.00 89.06 82 CYS A C 1
ATOM 656 O O . CYS A 1 82 ? 10.273 7.325 -25.723 1.00 89.06 82 CYS A O 1
ATOM 658 N N . LYS A 1 83 ? 10.333 6.659 -23.573 1.00 90.62 83 LYS A N 1
ATOM 659 C CA . LYS A 1 83 ? 11.035 7.826 -23.022 1.00 90.62 83 LYS A CA 1
ATOM 660 C C . LYS A 1 83 ? 12.325 7.377 -22.337 1.00 90.62 83 LYS A C 1
ATOM 662 O O . LYS A 1 83 ? 12.466 6.230 -21.920 1.00 90.62 83 LYS A O 1
ATOM 667 N N . VAL A 1 84 ? 13.290 8.285 -22.220 1.00 90.94 84 VAL A N 1
ATOM 668 C CA . VAL A 1 84 ? 14.554 8.003 -21.527 1.00 90.94 84 VAL A CA 1
ATOM 669 C C . VAL A 1 84 ? 14.443 8.451 -20.074 1.00 90.94 84 VAL A C 1
ATOM 671 O O . VAL A 1 84 ? 14.342 9.645 -19.795 1.00 90.94 84 VAL A O 1
ATOM 674 N N . TYR A 1 85 ? 14.494 7.491 -19.153 1.00 90.31 85 TYR A N 1
ATOM 675 C CA . TYR A 1 85 ? 14.532 7.733 -17.713 1.00 90.31 85 TYR A CA 1
ATOM 676 C C . TYR A 1 85 ? 15.984 7.669 -17.211 1.00 90.31 85 TYR A C 1
ATOM 678 O O . TYR A 1 85 ? 16.677 6.700 -17.527 1.00 90.31 85 TYR A O 1
ATOM 686 N N . PRO A 1 86 ? 16.467 8.628 -16.396 1.00 89.88 86 PRO A N 1
ATOM 687 C CA . PRO A 1 86 ? 17.884 8.712 -16.018 1.00 89.88 86 PRO A CA 1
ATOM 688 C C . PRO A 1 86 ? 18.484 7.454 -15.367 1.00 89.88 86 PRO A C 1
ATOM 690 O O . PRO A 1 86 ? 19.653 7.163 -15.595 1.00 89.88 86 PRO A O 1
ATOM 693 N N . LEU A 1 87 ? 17.708 6.709 -14.568 1.00 87.75 87 LEU A N 1
ATOM 694 C CA . LEU A 1 87 ? 18.182 5.517 -13.841 1.00 87.75 87 LEU A CA 1
ATOM 695 C C . LEU A 1 87 ? 17.901 4.188 -14.559 1.00 87.75 87 LEU A C 1
ATOM 697 O O . LEU A 1 87 ? 18.532 3.183 -14.250 1.00 87.75 87 LEU A O 1
ATOM 701 N N . VAL A 1 88 ? 16.947 4.169 -15.491 1.00 85.81 88 VAL A N 1
ATOM 702 C CA . VAL A 1 88 ? 16.428 2.935 -16.112 1.00 85.81 88 VAL A CA 1
ATOM 703 C C . VAL A 1 88 ? 16.818 2.829 -17.590 1.00 85.81 88 VAL A C 1
ATOM 705 O O . VAL A 1 88 ? 16.912 1.725 -18.122 1.00 85.81 88 VAL A O 1
ATOM 708 N N . GLY A 1 89 ? 17.092 3.958 -18.247 1.00 89.19 89 GLY A N 1
ATOM 709 C CA . GLY A 1 89 ? 17.347 4.031 -19.681 1.00 89.19 89 GLY A CA 1
ATOM 710 C C . GLY A 1 89 ? 16.053 4.184 -20.496 1.00 89.19 89 GLY A C 1
ATOM 711 O O . GLY A 1 89 ? 15.092 4.785 -20.005 1.00 89.19 89 GLY A O 1
ATOM 712 N N . PRO A 1 90 ? 16.021 3.710 -21.755 1.00 90.50 90 PRO A N 1
ATOM 713 C CA . PRO A 1 90 ? 14.833 3.791 -22.601 1.00 90.50 90 PRO A CA 1
ATOM 714 C C . PRO A 1 90 ? 13.750 2.820 -22.105 1.00 90.50 90 PRO A C 1
ATOM 716 O O . PRO A 1 90 ? 13.896 1.600 -22.218 1.00 90.50 90 PRO A O 1
ATOM 719 N N . ALA A 1 91 ? 12.658 3.361 -21.568 1.00 91.31 91 ALA A N 1
ATOM 720 C CA . ALA A 1 91 ? 11.519 2.596 -21.071 1.00 91.31 91 ALA A CA 1
ATOM 721 C C . ALA A 1 91 ? 10.181 3.245 -21.462 1.00 91.31 91 ALA A C 1
ATOM 723 O O . ALA A 1 91 ? 10.085 4.452 -21.688 1.00 91.31 91 ALA A O 1
ATOM 724 N N . ARG A 1 92 ? 9.142 2.418 -21.547 1.00 90.31 92 ARG A N 1
ATOM 725 C CA . ARG A 1 92 ? 7.739 2.802 -21.697 1.00 90.31 92 ARG A CA 1
ATOM 726 C C . ARG A 1 92 ? 7.106 2.754 -20.315 1.00 90.31 92 ARG A C 1
ATOM 728 O O . ARG A 1 92 ? 7.296 1.777 -19.594 1.00 90.31 92 ARG A O 1
ATOM 735 N N . LEU A 1 93 ? 6.384 3.800 -19.942 1.00 90.94 93 LEU A N 1
ATOM 736 C CA . LEU A 1 93 ? 5.604 3.801 -18.710 1.00 90.94 93 LEU A CA 1
ATOM 737 C C . LEU A 1 93 ? 4.242 3.185 -18.995 1.00 90.94 93 LEU A C 1
ATOM 739 O O . LEU A 1 93 ? 3.564 3.587 -19.939 1.00 90.94 93 LEU A O 1
ATOM 743 N N . HIS A 1 94 ? 3.869 2.194 -18.204 1.00 90.94 94 HIS A N 1
ATOM 744 C CA . HIS A 1 94 ? 2.547 1.614 -18.257 1.00 90.94 94 HIS A CA 1
ATOM 745 C C . HIS A 1 94 ? 1.730 2.134 -17.082 1.00 90.94 94 HIS A C 1
ATOM 747 O O . HIS A 1 94 ? 2.086 1.881 -15.930 1.00 90.94 94 HIS A O 1
ATOM 753 N N . HIS A 1 95 ? 0.686 2.904 -17.389 1.00 91.44 95 HIS A N 1
ATOM 754 C CA . HIS A 1 95 ? -0.212 3.478 -16.400 1.00 91.44 95 HIS A CA 1
ATOM 755 C C . HIS A 1 95 ? -1.355 2.516 -16.117 1.00 91.44 95 HIS A C 1
ATOM 757 O O . HIS A 1 95 ? -2.175 2.251 -17.000 1.00 91.44 95 HIS A O 1
ATOM 763 N N . CYS A 1 96 ? -1.410 2.039 -14.877 1.00 92.12 96 CYS A N 1
ATOM 764 C CA . CYS A 1 96 ? -2.435 1.117 -14.407 1.00 92.12 96 CYS A CA 1
ATOM 765 C C . CYS A 1 96 ? -3.147 1.743 -13.212 1.00 92.12 96 CYS A C 1
ATOM 767 O O . CYS A 1 96 ? -2.670 1.653 -12.079 1.00 92.12 96 CYS A O 1
ATOM 769 N N . HIS A 1 97 ? -4.298 2.362 -13.460 1.00 93.06 97 HIS A N 1
ATOM 770 C CA . HIS A 1 97 ? -5.095 2.985 -12.408 1.00 93.06 97 HIS A CA 1
ATOM 771 C C . HIS A 1 97 ? -6.269 2.092 -12.034 1.00 93.06 97 HIS A C 1
ATOM 773 O O . HIS A 1 97 ? -7.072 1.708 -12.888 1.00 93.06 97 HIS A O 1
ATOM 779 N N . TYR A 1 98 ? -6.401 1.815 -10.742 1.00 94.44 98 TYR A N 1
ATOM 780 C CA . TYR A 1 98 ? -7.483 1.015 -10.191 1.00 94.44 98 TYR A CA 1
ATOM 781 C C . TYR A 1 98 ? -8.349 1.849 -9.262 1.00 94.44 98 TYR A C 1
ATOM 783 O O . TYR A 1 98 ? -7.861 2.602 -8.419 1.00 94.44 98 TYR A O 1
ATOM 791 N N . LYS A 1 99 ? -9.658 1.654 -9.378 1.00 95.50 99 LYS A N 1
ATOM 792 C CA . LYS A 1 99 ? -10.638 2.128 -8.414 1.00 95.50 99 LYS A CA 1
ATOM 793 C C . LYS A 1 99 ? -11.043 0.949 -7.540 1.00 95.50 99 LYS A C 1
ATOM 795 O O . LYS A 1 99 ? -11.646 -0.013 -8.008 1.00 95.50 99 LYS A O 1
ATOM 800 N N . CYS A 1 100 ? -10.719 1.035 -6.262 1.00 95.06 100 CYS A N 1
ATOM 801 C CA . CYS A 1 100 ? -11.057 0.028 -5.271 1.00 95.06 100 CYS A CA 1
ATOM 802 C C . CYS A 1 100 ? -12.192 0.563 -4.407 1.00 95.06 100 CYS A C 1
ATOM 804 O O . CYS A 1 100 ? -12.056 1.592 -3.752 1.00 95.06 100 CYS A O 1
ATOM 806 N N . THR A 1 101 ? -13.324 -0.127 -4.415 1.00 95.38 101 THR A N 1
ATOM 807 C CA . THR A 1 101 ? -14.473 0.215 -3.585 1.00 95.38 101 THR A CA 1
ATOM 808 C C . THR A 1 101 ? -14.572 -0.771 -2.432 1.00 95.38 101 THR A C 1
ATOM 810 O O . THR A 1 101 ? -14.720 -1.973 -2.648 1.00 95.38 101 THR A O 1
ATOM 813 N N . ILE A 1 102 ? -14.501 -0.256 -1.212 1.00 94.69 102 ILE A N 1
ATOM 814 C CA . ILE A 1 102 ? -14.537 -1.021 0.029 1.00 94.69 102 ILE A CA 1
ATOM 815 C C . ILE A 1 102 ? -15.909 -0.804 0.660 1.00 94.69 102 ILE A C 1
ATOM 817 O O . ILE A 1 102 ? -16.265 0.316 1.018 1.00 94.69 102 ILE A O 1
ATOM 821 N N . TYR A 1 103 ? -16.676 -1.875 0.805 1.00 94.88 103 TYR A N 1
ATOM 822 C CA . TYR A 1 103 ? -17.929 -1.891 1.552 1.00 94.88 103 TYR A CA 1
ATOM 823 C C . TYR A 1 103 ? -17.677 -2.531 2.911 1.00 94.88 103 TYR A C 1
ATOM 825 O O . TYR A 1 103 ? -17.106 -3.621 2.969 1.00 94.88 103 TYR A O 1
ATOM 833 N N . TYR A 1 104 ? -18.091 -1.880 3.996 1.00 93.81 104 TYR A N 1
ATOM 834 C CA . TYR A 1 104 ? -17.876 -2.406 5.341 1.00 93.81 104 TYR A CA 1
ATOM 835 C C . TYR A 1 104 ? -18.919 -1.915 6.347 1.00 93.81 104 TYR A C 1
ATOM 837 O O . TYR A 1 104 ?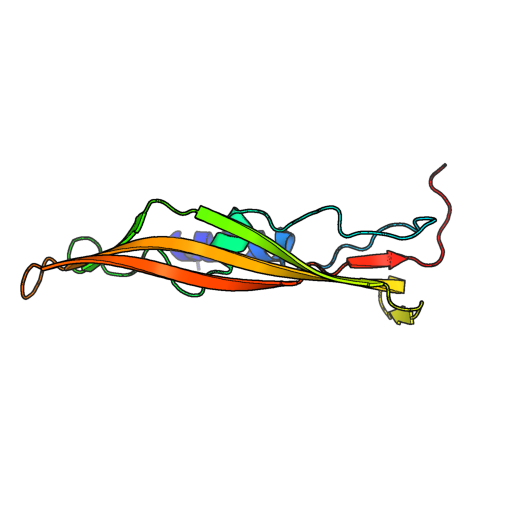 -19.507 -0.843 6.208 1.00 93.81 104 TYR A O 1
ATOM 845 N N . ASP A 1 105 ? -19.102 -2.698 7.407 1.00 94.00 105 ASP A N 1
ATOM 846 C CA . ASP A 1 105 ? -19.941 -2.334 8.543 1.00 94.00 105 ASP A CA 1
ATOM 847 C C . ASP A 1 105 ? -19.057 -1.697 9.632 1.00 94.00 105 ASP A C 1
ATOM 849 O O . ASP A 1 105 ? -18.255 -2.372 10.290 1.00 94.00 105 ASP A O 1
ATOM 853 N N . LYS A 1 106 ? -19.185 -0.379 9.829 1.00 91.38 106 LYS A N 1
ATOM 854 C CA . LYS A 1 106 ? -18.459 0.387 10.849 1.00 91.38 106 LYS A CA 1
ATOM 855 C C . LYS A 1 106 ? -19.215 0.328 12.167 1.00 91.38 106 LYS A C 1
ATOM 857 O O . LYS A 1 106 ? -20.317 0.853 12.284 1.00 91.38 106 LYS A O 1
ATOM 862 N N . THR A 1 107 ? -18.616 -0.281 13.183 1.00 91.31 107 THR A N 1
ATOM 863 C CA . THR A 1 107 ? -19.179 -0.331 14.535 1.00 91.31 107 THR A CA 1
ATOM 864 C C . THR A 1 107 ? -18.352 0.540 15.467 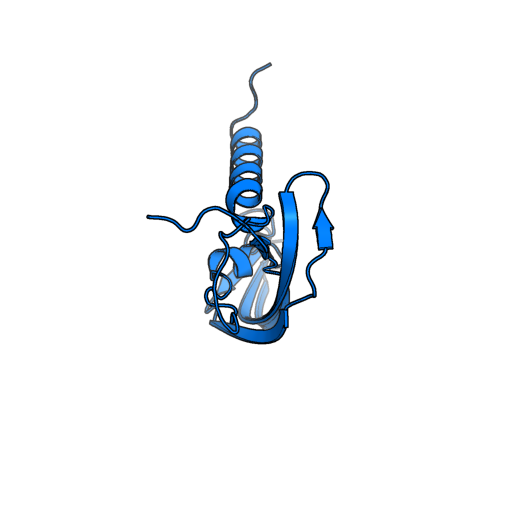1.00 91.31 107 THR A C 1
ATOM 866 O O . THR A 1 107 ? -17.192 0.244 15.737 1.00 91.31 107 THR A O 1
ATOM 869 N N . ILE A 1 108 ? -18.951 1.617 15.965 1.00 90.00 108 ILE A N 1
ATOM 870 C CA . ILE A 1 108 ? -18.349 2.520 16.946 1.00 90.00 108 ILE A CA 1
ATOM 871 C C . ILE A 1 108 ? -18.968 2.205 18.304 1.00 90.00 108 ILE A C 1
ATOM 873 O O . ILE A 1 108 ? -20.188 2.280 18.476 1.00 90.00 108 ILE A O 1
ATOM 877 N N . ARG A 1 109 ? -18.122 1.848 19.268 1.00 90.38 109 ARG A N 1
ATOM 878 C CA . ARG A 1 109 ? -18.501 1.617 20.663 1.00 90.38 109 ARG A CA 1
ATOM 879 C C . ARG A 1 109 ? -17.779 2.623 21.535 1.00 90.38 109 ARG A C 1
ATOM 881 O O . ARG A 1 109 ? -16.556 2.695 21.501 1.00 90.38 109 ARG A O 1
ATOM 888 N N . ALA A 1 110 ? -18.520 3.368 22.340 1.00 89.75 110 ALA A N 1
ATOM 889 C CA . ALA A 1 110 ? -17.946 4.113 23.450 1.00 89.75 110 ALA A CA 1
ATOM 890 C C . ALA A 1 110 ? -18.522 3.561 24.745 1.00 89.75 110 ALA A C 1
ATOM 892 O O . ALA A 1 110 ? -19.729 3.346 24.839 1.00 89.75 110 ALA A O 1
ATOM 893 N N . TYR A 1 111 ? -17.664 3.332 25.731 1.00 89.19 111 TYR A N 1
ATOM 894 C CA . TYR A 1 111 ? -18.063 2.848 27.053 1.00 89.19 111 TYR A CA 1
ATOM 895 C C . TYR A 1 111 ? -18.159 3.993 28.075 1.00 89.19 111 TYR A C 1
ATOM 897 O O . TYR A 1 111 ? -18.834 3.856 29.093 1.00 89.19 111 TYR A O 1
ATOM 905 N N . TRP A 1 112 ? -17.534 5.141 27.791 1.00 84.62 112 TRP A N 1
ATOM 906 C CA . TRP A 1 112 ? -17.498 6.334 28.642 1.00 84.62 112 TRP A CA 1
ATOM 907 C C . TRP A 1 112 ? -17.557 7.603 27.772 1.00 84.62 112 TRP A C 1
ATOM 909 O O . TRP A 1 112 ? -16.989 7.586 26.680 1.00 84.62 112 TRP A O 1
ATOM 919 N N . PRO A 1 113 ? -18.184 8.720 28.202 1.00 83.44 113 PRO A N 1
ATOM 920 C CA . PRO A 1 113 ? -18.906 8.956 29.462 1.00 83.44 113 PRO A CA 1
ATOM 921 C C . PRO A 1 113 ? -20.342 8.415 29.484 1.00 83.44 113 PRO A C 1
ATOM 923 O O . PRO A 1 113 ? -20.892 8.193 30.559 1.00 83.44 113 PRO A O 1
ATOM 926 N N . VAL A 1 114 ? -20.943 8.177 28.316 1.00 86.38 114 VAL A N 1
ATOM 927 C CA . VAL A 1 114 ? -22.250 7.523 28.177 1.00 86.38 114 VAL A CA 1
ATOM 928 C C . VAL A 1 114 ? -22.083 6.362 27.204 1.00 86.38 114 VAL A C 1
ATOM 930 O O . VAL A 1 114 ? -21.610 6.596 26.088 1.00 86.38 114 VAL A O 1
ATOM 933 N N . PRO A 1 115 ? -22.437 5.126 27.598 1.00 90.25 115 PRO A N 1
ATOM 934 C CA . PRO A 1 115 ? -22.238 3.976 26.742 1.00 90.25 115 PRO A CA 1
ATOM 935 C C . PRO A 1 115 ? -23.152 4.066 25.520 1.00 90.25 115 PRO A C 1
ATOM 937 O O . PRO A 1 115 ? -24.373 4.162 25.656 1.00 90.25 115 PRO A O 1
ATOM 940 N N . PHE A 1 116 ? -22.568 4.014 24.327 1.00 90.81 116 PHE A N 1
ATOM 941 C CA . PHE A 1 116 ? -23.324 3.913 23.085 1.00 90.81 116 PHE A CA 1
ATOM 942 C C . PHE A 1 116 ? -22.655 2.936 22.127 1.00 90.81 116 PHE A C 1
ATOM 944 O O . PHE A 1 116 ? -21.437 2.753 22.115 1.00 90.81 116 PHE A O 1
ATOM 951 N N . THR A 1 117 ? -23.480 2.282 21.320 1.00 92.06 117 THR A N 1
ATOM 952 C CA . THR A 1 117 ? -23.032 1.436 20.219 1.00 92.06 117 THR A CA 1
ATOM 953 C C . THR A 1 117 ? -23.789 1.866 18.984 1.00 92.06 117 THR A C 1
ATOM 955 O O . THR A 1 117 ? -25.018 1.917 18.994 1.00 92.06 117 THR A O 1
ATOM 958 N N . HIS A 1 118 ? -23.050 2.198 17.938 1.00 92.31 118 HIS A N 1
ATOM 959 C CA . HIS A 1 118 ? -23.609 2.569 16.654 1.00 92.31 118 HIS A CA 1
ATOM 960 C C . HIS A 1 118 ? -22.958 1.722 15.570 1.00 92.31 118 HIS A C 1
ATOM 962 O O . HIS A 1 118 ? -21.732 1.634 15.510 1.00 92.31 118 HIS A O 1
ATOM 968 N N . THR A 1 119 ? -23.785 1.094 14.742 1.00 93.81 119 THR A N 1
ATOM 969 C CA . THR A 1 119 ? -23.344 0.322 13.583 1.00 93.81 119 THR A CA 1
ATOM 970 C C . THR A 1 119 ? -23.915 0.983 12.343 1.00 93.81 119 THR A C 1
ATOM 972 O O . THR A 1 119 ? -25.125 1.190 12.270 1.00 93.81 119 THR A O 1
ATOM 975 N N . ASP A 1 120 ? -23.039 1.309 11.402 1.00 93.38 120 ASP A N 1
ATOM 976 C CA . ASP A 1 120 ? -23.377 1.967 10.146 1.00 93.38 120 ASP A CA 1
ATOM 977 C C . ASP A 1 120 ? -22.750 1.226 8.962 1.00 93.38 120 ASP A C 1
ATOM 979 O O . ASP A 1 120 ? -21.650 0.678 9.079 1.00 93.38 120 ASP A O 1
ATOM 983 N N . GLN A 1 121 ? -23.452 1.204 7.830 1.00 93.94 121 GLN A N 1
ATOM 984 C CA . GLN A 1 121 ? -22.941 0.612 6.595 1.00 93.94 121 GLN A CA 1
ATOM 985 C C . GLN A 1 121 ? -22.262 1.707 5.788 1.00 93.94 121 GLN A C 1
ATOM 987 O O . GLN A 1 121 ? -22.919 2.576 5.215 1.00 93.94 121 GLN A O 1
ATOM 992 N N . SER A 1 122 ? -20.937 1.672 5.755 1.00 90.94 122 SER A N 1
ATOM 993 C CA . SER A 1 122 ? -20.130 2.687 5.093 1.00 90.94 122 SER A CA 1
ATOM 994 C C . SER A 1 122 ? -19.467 2.114 3.843 1.00 90.94 122 SER A C 1
ATOM 996 O O . SER A 1 122 ? -19.200 0.916 3.726 1.00 90.94 122 SER A O 1
ATOM 998 N N . GLN A 1 123 ? -19.202 3.001 2.891 1.00 93.56 123 GLN A N 1
ATOM 999 C CA . GLN A 1 123 ? -18.470 2.685 1.677 1.00 93.56 123 GLN A CA 1
ATOM 1000 C C . GLN A 1 123 ? -17.349 3.701 1.506 1.00 93.56 123 GLN A C 1
ATOM 1002 O O . GLN A 1 123 ? -17.569 4.904 1.648 1.00 93.56 123 GLN A O 1
ATOM 1007 N N . GLU A 1 124 ? -16.165 3.213 1.161 1.00 92.62 124 GLU A N 1
ATOM 1008 C CA . GLU A 1 124 ? -14.994 4.035 0.888 1.00 92.62 124 GLU A CA 1
ATOM 1009 C C . GLU A 1 124 ? -14.422 3.683 -0.488 1.00 92.62 124 GLU A C 1
ATOM 1011 O O . GLU A 1 124 ? -14.452 2.526 -0.911 1.00 92.62 124 GLU A O 1
ATOM 1016 N N . VAL A 1 125 ? -13.957 4.694 -1.223 1.00 94.12 125 VAL A N 1
ATOM 1017 C CA . VAL A 1 125 ? -13.371 4.521 -2.557 1.00 94.12 125 VAL A CA 1
ATOM 1018 C C . VAL A 1 125 ? -11.922 4.968 -2.499 1.00 94.12 125 VAL A C 1
ATOM 1020 O O . VAL A 1 125 ? -11.639 6.121 -2.180 1.00 94.12 125 VAL A O 1
ATOM 1023 N N . VAL A 1 126 ? -11.021 4.054 -2.836 1.00 94.25 126 VAL A N 1
ATOM 1024 C CA . VAL A 1 126 ? -9.577 4.264 -2.852 1.00 94.25 126 VAL A CA 1
ATOM 1025 C C . VAL A 1 126 ? -9.083 4.118 -4.285 1.00 94.25 126 VAL A C 1
ATOM 1027 O O . VAL A 1 126 ? -9.409 3.146 -4.969 1.00 94.25 126 VAL A O 1
ATOM 1030 N N . TYR A 1 127 ? -8.299 5.087 -4.744 1.00 94.00 127 TYR A N 1
ATOM 1031 C CA . TYR A 1 127 ? -7.622 5.021 -6.035 1.00 94.00 127 TYR A CA 1
ATOM 1032 C C . TYR A 1 127 ? -6.188 4.554 -5.812 1.00 94.00 127 TYR A C 1
ATOM 1034 O O . TYR A 1 127 ? -5.490 5.106 -4.963 1.00 94.00 127 TYR A O 1
ATOM 1042 N N . ILE A 1 128 ? -5.784 3.512 -6.534 1.00 93.62 128 ILE A N 1
ATOM 1043 C CA . ILE A 1 128 ? -4.453 2.915 -6.421 1.00 93.62 128 ILE A CA 1
ATOM 1044 C C . ILE A 1 128 ? -3.813 2.878 -7.798 1.00 93.62 128 ILE A C 1
ATOM 1046 O O . ILE A 1 128 ? -4.391 2.347 -8.750 1.00 93.62 128 ILE A O 1
ATOM 1050 N N . ASP A 1 129 ? -2.585 3.377 -7.850 1.00 91.56 129 ASP A N 1
ATOM 1051 C CA . ASP A 1 129 ? -1.775 3.426 -9.055 1.00 91.56 129 ASP A CA 1
ATOM 1052 C C . ASP A 1 129 ? -0.747 2.296 -8.988 1.00 91.56 129 ASP A C 1
ATOM 1054 O O . ASP A 1 129 ? -0.022 2.142 -8.003 1.00 91.56 129 ASP A O 1
ATOM 1058 N N . LYS A 1 130 ? -0.714 1.468 -10.030 1.00 90.44 130 LYS A N 1
ATOM 1059 C CA . LYS A 1 130 ? 0.215 0.342 -10.178 1.00 90.44 130 LYS A CA 1
ATOM 1060 C C . LYS A 1 130 ? 1.043 0.493 -11.441 1.00 90.44 130 LYS A C 1
ATOM 1062 O O . LYS A 1 130 ? 1.094 -0.385 -12.306 1.00 90.44 130 LYS A O 1
ATOM 1067 N N . ASP A 1 131 ? 1.689 1.639 -11.531 1.00 90.12 131 ASP A N 1
ATOM 1068 C CA . ASP A 1 131 ? 2.513 1.958 -12.677 1.00 90.12 131 ASP A CA 1
ATOM 1069 C C . ASP A 1 131 ? 3.747 1.054 -12.712 1.00 90.12 131 ASP A C 1
ATOM 1071 O O . ASP A 1 131 ? 4.327 0.708 -11.680 1.00 90.12 131 ASP A O 1
ATOM 1075 N N . HIS A 1 132 ? 4.159 0.668 -13.915 1.00 88.50 132 HIS A N 1
ATOM 1076 C CA . HIS A 1 132 ? 5.386 -0.091 -14.128 1.00 88.50 132 HIS A CA 1
ATOM 1077 C C . HIS A 1 132 ? 6.136 0.413 -15.349 1.00 88.50 132 HIS A C 1
ATOM 1079 O O . HIS A 1 132 ? 5.560 0.930 -16.306 1.00 88.50 132 HIS A O 1
ATOM 1085 N N . LEU A 1 133 ? 7.457 0.271 -15.307 1.00 90.56 133 LEU A N 1
ATOM 1086 C CA . LEU A 1 133 ? 8.326 0.655 -16.410 1.00 90.56 133 LEU A CA 1
ATOM 1087 C C . LEU A 1 133 ? 8.695 -0.586 -17.210 1.00 90.56 133 LEU A C 1
ATOM 1089 O O . LEU A 1 133 ? 9.279 -1.515 -16.668 1.00 90.56 133 LEU A O 1
ATOM 1093 N N . ILE A 1 134 ? 8.413 -0.582 -18.506 1.00 90.44 134 ILE A N 1
ATOM 1094 C CA . ILE A 1 134 ? 8.783 -1.657 -19.429 1.00 90.44 134 ILE A CA 1
ATOM 1095 C C . ILE A 1 134 ? 9.965 -1.172 -20.256 1.00 90.44 134 ILE A C 1
ATOM 1097 O O . ILE A 1 134 ? 9.868 -0.157 -20.944 1.00 90.44 134 ILE A O 1
ATOM 1101 N N . ARG A 1 135 ? 11.102 -1.864 -20.214 1.00 88.88 135 ARG A N 1
ATOM 1102 C CA . ARG A 1 135 ? 12.264 -1.482 -21.034 1.00 88.88 135 ARG A CA 1
ATOM 1103 C C . ARG A 1 135 ? 11.938 -1.599 -22.526 1.00 88.88 135 ARG A C 1
ATOM 1105 O O . ARG A 1 135 ? 11.387 -2.600 -22.964 1.00 88.88 135 ARG A O 1
ATOM 1112 N N . CYS A 1 136 ? 12.308 -0.594 -23.322 1.00 83.25 136 CYS A N 1
ATOM 1113 C CA . CYS A 1 136 ? 12.059 -0.609 -24.772 1.00 83.25 136 CYS A CA 1
ATOM 1114 C C . CYS A 1 136 ? 13.054 -1.493 -25.533 1.00 83.25 136 CYS A C 1
ATOM 1116 O O . CYS A 1 136 ? 12.761 -1.957 -26.629 1.00 83.25 136 CYS A O 1
ATOM 1118 N N . ALA A 1 137 ? 14.257 -1.663 -24.984 1.00 74.06 137 ALA A N 1
ATOM 1119 C CA . ALA A 1 137 ? 15.333 -2.432 -25.587 1.00 74.06 137 ALA A CA 1
ATOM 1120 C C . ALA A 1 137 ? 16.186 -3.076 -24.487 1.00 74.06 137 ALA A C 1
ATOM 1122 O O . ALA A 1 137 ? 16.567 -2.419 -23.517 1.00 74.06 137 ALA A O 1
ATOM 1123 N N . GLY A 1 138 ? 16.490 -4.359 -24.655 1.00 65.62 138 GLY A N 1
ATOM 1124 C CA . GLY A 1 138 ? 17.331 -5.167 -23.775 1.00 65.62 138 GLY A CA 1
ATOM 1125 C C . GLY A 1 138 ? 17.640 -6.508 -24.451 1.00 65.62 138 GLY A C 1
ATOM 1126 O O . GLY A 1 138 ? 16.949 -6.860 -25.409 1.00 65.62 138 GLY A O 1
ATOM 1127 N N . PRO A 1 139 ? 18.687 -7.240 -24.032 1.00 59.75 139 PRO A N 1
ATOM 1128 C CA . PRO A 1 139 ? 18.924 -8.583 -24.551 1.00 59.75 139 PRO A CA 1
ATOM 1129 C C . PRO A 1 139 ? 17.713 -9.462 -24.221 1.00 59.75 139 PRO A C 1
ATOM 1131 O O . PRO A 1 139 ? 17.290 -9.511 -23.067 1.00 59.75 139 PRO A O 1
ATOM 1134 N N . ALA A 1 140 ? 17.149 -10.126 -25.233 1.00 54.53 140 ALA A N 1
ATOM 1135 C CA . ALA A 1 140 ? 16.112 -11.126 -25.021 1.00 54.53 140 ALA A CA 1
ATOM 1136 C C . ALA A 1 140 ? 16.653 -12.193 -24.062 1.00 54.53 140 ALA A C 1
ATOM 1138 O O . ALA A 1 140 ? 17.779 -12.669 -24.236 1.00 54.53 140 ALA A O 1
ATOM 1139 N N . MET A 1 141 ? 15.876 -12.523 -23.033 1.00 52.97 141 MET A N 1
ATOM 1140 C CA . MET A 1 141 ? 16.193 -13.631 -22.139 1.00 52.97 141 MET A CA 1
ATOM 1141 C C . MET A 1 141 ? 16.295 -14.900 -22.999 1.00 52.97 141 MET A C 1
ATOM 1143 O O . MET A 1 141 ? 15.355 -15.226 -23.724 1.00 52.97 141 MET A O 1
ATOM 1147 N N . GLN A 1 142 ? 17.477 -15.519 -23.003 1.00 36.56 142 GLN A N 1
ATOM 1148 C CA . GLN A 1 142 ? 17.794 -16.718 -23.779 1.00 36.56 142 GLN A CA 1
ATOM 1149 C C . GLN A 1 142 ? 17.174 -17.966 -23.150 1.00 36.56 142 GLN A C 1
ATOM 1151 O O . GLN A 1 142 ? 17.173 -18.042 -21.900 1.00 36.56 142 GLN A O 1
#